Protein AF-A0A660SM68-F1 (afdb_monomer_lite)

Secondary structure (DSSP, 8-state):
----------HHHHHHHHHHHHHTTS-HHHHHHHHHHHHHHHHHS--HHHHHHHHH-HHHHHHHHHHHHHHHTT-----

pLDDT: mean 92.26, std 7.54, range [60.25, 98.25]

Structure (mmCIF, N/CA/C/O backbone):
data_AF-A0A660SM68-F1
#
_entry.id   AF-A0A660SM68-F1
#
loop_
_atom_site.group_PDB
_atom_site.id
_atom_site.type_symbol
_atom_site.label_atom_id
_atom_site.label_alt_id
_atom_site.label_comp_id
_atom_site.label_asym_id
_atom_site.label_entity_id
_atom_site.label_seq_id
_atom_site.pdbx_PDB_ins_code
_atom_site.Cartn_x
_atom_site.Cartn_y
_atom_site.Cartn_z
_atom_site.occupancy
_atom_site.B_iso_or_equiv
_atom_site.auth_seq_id
_atom_site.auth_comp_id
_atom_site.auth_asym_id
_atom_site.auth_atom_id
_atom_site.pdbx_PDB_model_num
ATOM 1 N N . MET A 1 1 ? 7.415 18.818 7.740 1.00 60.41 1 MET A N 1
ATOM 2 C CA . MET A 1 1 ? 6.232 19.320 8.477 1.00 60.41 1 MET A CA 1
ATOM 3 C C . MET A 1 1 ? 5.236 18.185 8.598 1.00 60.41 1 MET A C 1
ATOM 5 O O . MET A 1 1 ? 4.985 17.542 7.588 1.00 60.41 1 MET A O 1
ATOM 9 N N . THR A 1 2 ? 4.677 17.944 9.780 1.00 85.31 2 THR A N 1
ATOM 10 C CA . THR A 1 2 ? 3.575 16.987 9.951 1.00 85.31 2 THR A CA 1
ATOM 11 C C . THR A 1 2 ? 2.264 17.594 9.442 1.00 85.31 2 THR A C 1
ATOM 13 O O . THR A 1 2 ? 2.059 18.809 9.506 1.00 85.31 2 THR A O 1
ATOM 16 N N . LYS A 1 3 ? 1.395 16.757 8.872 1.00 93.00 3 LYS A N 1
ATOM 17 C CA . LYS A 1 3 ? 0.056 17.119 8.390 1.00 93.00 3 LYS A CA 1
ATOM 18 C C . LYS A 1 3 ? -0.943 16.114 8.957 1.00 93.00 3 LYS A C 1
ATOM 20 O O . LYS A 1 3 ? -0.585 14.960 9.168 1.00 93.00 3 LYS A O 1
ATOM 25 N N . TH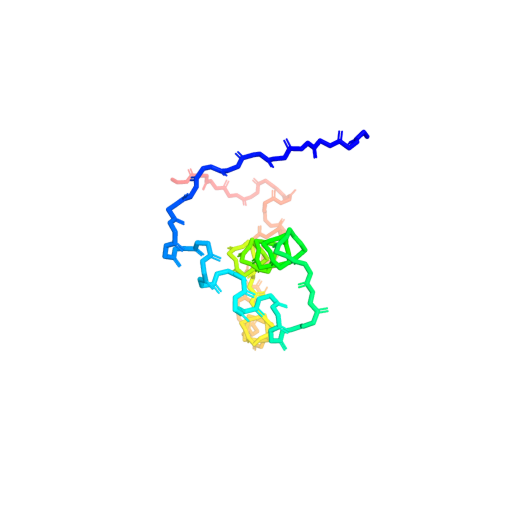R A 1 4 ? -2.174 16.554 9.193 1.00 93.81 4 THR A N 1
ATOM 26 C CA . THR A 1 4 ? -3.236 15.710 9.751 1.00 93.81 4 THR A CA 1
ATOM 27 C C . THR A 1 4 ? -4.273 15.417 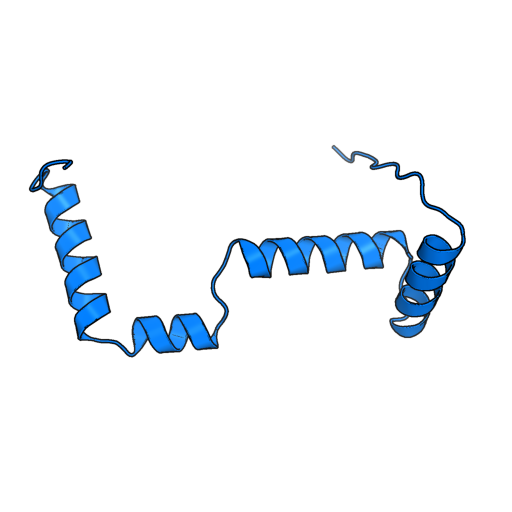8.682 1.00 93.81 4 THR A C 1
ATOM 29 O O . THR A 1 4 ? -4.787 16.340 8.051 1.00 93.81 4 THR A O 1
ATOM 32 N N . VAL A 1 5 ? -4.605 14.140 8.512 1.00 91.94 5 VAL A N 1
ATOM 33 C CA . VAL A 1 5 ? -5.725 13.686 7.683 1.00 91.94 5 VAL A CA 1
ATOM 34 C C . VAL A 1 5 ? -6.930 13.466 8.596 1.00 91.94 5 VAL A C 1
ATOM 36 O O . VAL A 1 5 ? -6.807 12.835 9.642 1.00 91.94 5 VAL A O 1
ATOM 39 N N . SER A 1 6 ? -8.089 14.015 8.229 1.00 94.62 6 SER A N 1
ATOM 40 C CA . SER A 1 6 ? -9.353 13.819 8.950 1.00 94.62 6 SER A CA 1
ATOM 41 C C . SER A 1 6 ? -10.346 13.104 8.046 1.00 94.62 6 SER A C 1
ATOM 43 O O . SER A 1 6 ? -10.574 13.544 6.921 1.00 94.62 6 SER A O 1
ATOM 45 N N . LEU A 1 7 ? -10.944 12.022 8.541 1.00 93.56 7 LEU A N 1
ATOM 46 C CA . LEU A 1 7 ? -11.905 11.209 7.802 1.00 93.56 7 LEU A CA 1
ATOM 47 C C . LEU A 1 7 ? -13.196 11.090 8.613 1.00 93.56 7 LEU A C 1
ATOM 49 O O . LEU A 1 7 ? -13.160 10.779 9.804 1.00 93.56 7 LEU A O 1
ATOM 53 N N . ARG A 1 8 ? -14.339 11.333 7.968 1.00 96.44 8 ARG A N 1
ATOM 54 C CA . ARG A 1 8 ? -15.650 11.014 8.535 1.00 96.44 8 ARG A CA 1
ATOM 55 C C . ARG A 1 8 ? -16.033 9.614 8.073 1.00 96.44 8 ARG A C 1
ATOM 57 O O . ARG A 1 8 ? -16.085 9.371 6.873 1.00 96.44 8 ARG A O 1
ATOM 64 N N . ILE A 1 9 ? -16.307 8.736 9.027 1.00 96.31 9 ILE A N 1
ATOM 65 C CA . ILE A 1 9 ? -16.718 7.351 8.793 1.00 96.31 9 ILE A CA 1
ATOM 66 C C . ILE A 1 9 ? -17.974 7.047 9.602 1.00 96.31 9 ILE A C 1
ATOM 68 O O . ILE A 1 9 ? -18.245 7.717 10.602 1.00 96.31 9 ILE A O 1
ATOM 72 N N . ASP A 1 10 ? -18.741 6.061 9.155 1.00 98.19 10 ASP A N 1
ATOM 73 C CA . ASP A 1 10 ? -19.854 5.522 9.929 1.00 98.19 10 ASP A CA 1
ATOM 74 C C . ASP A 1 10 ? -19.366 4.621 11.081 1.00 98.19 10 ASP A C 1
ATOM 76 O O . ASP A 1 10 ? -18.171 4.344 11.245 1.00 98.19 10 ASP A O 1
ATOM 80 N N . GLY A 1 11 ? -20.312 4.209 11.928 1.00 98.19 11 GLY A N 1
ATOM 81 C CA . GLY A 1 11 ? -20.023 3.382 13.097 1.00 98.19 11 GLY A CA 1
ATOM 82 C C . GLY A 1 11 ? -19.539 1.977 12.741 1.00 98.19 11 GLY A C 1
ATOM 83 O O . GLY A 1 11 ? -18.687 1.439 13.449 1.00 98.19 11 GLY A O 1
ATOM 84 N N . ASP A 1 12 ? -20.030 1.401 11.645 1.00 98.19 12 ASP A N 1
ATOM 85 C CA . ASP A 1 12 ? -19.691 0.038 11.234 1.00 98.19 12 ASP A CA 1
ATOM 86 C C . ASP A 1 12 ? -18.240 -0.029 10.757 1.00 98.19 12 ASP A C 1
ATOM 88 O O . ASP A 1 12 ? -17.458 -0.855 11.236 1.00 98.19 12 ASP A O 1
ATOM 92 N N . LEU A 1 13 ? -17.836 0.918 9.907 1.00 97.56 13 LEU A N 1
ATOM 93 C CA . LEU A 1 13 ? -16.457 1.068 9.464 1.00 97.56 13 LEU A CA 1
ATOM 94 C C . LEU A 1 13 ? -15.528 1.397 10.637 1.00 97.56 13 LEU A C 1
ATOM 96 O O . LEU A 1 13 ? -14.448 0.813 10.743 1.00 97.56 13 LEU A O 1
ATOM 100 N N . TYR A 1 14 ? -15.940 2.279 11.554 1.00 97.62 14 TYR A N 1
ATOM 101 C CA . TYR A 1 14 ? -15.156 2.559 12.761 1.00 97.62 14 TYR A CA 1
ATOM 102 C C . TYR A 1 14 ? -14.912 1.289 13.588 1.00 97.62 14 TYR A C 1
ATOM 104 O O . TYR A 1 14 ? -13.779 1.029 14.000 1.00 97.62 14 TYR A O 1
ATOM 112 N N . ASN A 1 15 ? -15.950 0.481 13.811 1.00 98.25 15 ASN A N 1
ATOM 113 C CA . ASN A 1 15 ? -15.853 -0.751 14.591 1.00 98.25 15 ASN A CA 1
ATOM 114 C C . ASN A 1 15 ? -14.989 -1.811 13.900 1.00 98.25 15 ASN A C 1
ATOM 116 O O . ASN A 1 15 ? -14.202 -2.480 14.576 1.00 98.25 15 ASN A O 1
ATOM 120 N N . ALA A 1 16 ? -15.077 -1.929 12.574 1.00 97.69 16 ALA A N 1
ATOM 121 C CA . ALA A 1 16 ? -14.202 -2.803 11.801 1.00 97.69 16 ALA A CA 1
ATOM 122 C C . ALA A 1 16 ? -12.731 -2.384 11.965 1.00 97.69 16 ALA A C 1
ATOM 124 O O . ALA A 1 16 ? -11.907 -3.177 12.424 1.00 97.69 16 ALA A O 1
ATOM 125 N N . LEU A 1 17 ? -12.411 -1.111 11.698 1.00 97.19 17 LEU A N 1
ATOM 126 C CA . LEU A 1 17 ? -11.051 -0.576 11.835 1.00 97.19 17 LEU A CA 1
ATOM 127 C C . LEU A 1 17 ? -10.508 -0.744 13.258 1.00 97.19 17 LEU A C 1
ATOM 129 O O . LEU A 1 17 ? -9.357 -1.133 13.441 1.00 97.19 17 LEU A O 1
ATOM 133 N N . LYS A 1 18 ? -11.341 -0.488 14.272 1.00 97.62 18 LYS A N 1
ATOM 134 C CA . LYS A 1 18 ? -10.976 -0.666 15.679 1.00 97.62 18 LYS A CA 1
ATOM 135 C C . LYS A 1 18 ? -10.639 -2.121 15.999 1.00 97.62 18 LYS A C 1
ATOM 137 O O . LYS A 1 18 ? -9.610 -2.366 16.623 1.00 97.62 18 LYS A O 1
ATOM 142 N N . THR A 1 19 ? -11.473 -3.065 15.565 1.00 98.12 19 THR A N 1
ATOM 143 C CA . THR A 1 19 ? -11.282 -4.502 15.822 1.00 98.12 19 THR A CA 1
ATOM 144 C C . THR A 1 19 ? -9.972 -5.005 15.217 1.00 98.12 19 THR A C 1
ATOM 146 O O . THR A 1 19 ? -9.178 -5.639 15.910 1.00 98.12 19 THR A O 1
ATOM 149 N N . HIS A 1 20 ? -9.697 -4.668 13.954 1.00 97.19 20 HIS A N 1
ATOM 150 C CA . HIS A 1 20 ? -8.461 -5.076 13.279 1.00 97.19 20 HIS A CA 1
ATOM 151 C C . HIS A 1 20 ? -7.216 -4.405 13.872 1.00 97.19 20 HIS A C 1
ATOM 153 O O . HIS A 1 20 ? -6.223 -5.079 14.142 1.00 97.19 20 HIS A O 1
ATOM 159 N N . ALA A 1 21 ? -7.284 -3.105 14.173 1.00 97.56 21 ALA A N 1
ATOM 160 C CA . ALA A 1 21 ? -6.185 -2.401 14.830 1.00 97.56 21 ALA A CA 1
ATOM 161 C C . ALA A 1 21 ? -5.851 -3.009 16.207 1.00 97.56 21 ALA A C 1
ATOM 163 O O . ALA A 1 21 ? -4.678 -3.181 16.538 1.00 97.56 21 ALA A O 1
ATOM 164 N N . GLN A 1 22 ? -6.869 -3.396 16.986 1.00 97.81 22 GLN A N 1
ATOM 165 C CA . GLN A 1 22 ? -6.687 -4.076 18.272 1.00 97.81 22 GLN A CA 1
ATOM 166 C C . GLN A 1 22 ? -6.072 -5.471 18.118 1.00 97.81 22 GLN A C 1
ATOM 168 O O . GLN A 1 22 ? -5.175 -5.814 18.887 1.00 97.81 22 GLN A O 1
ATOM 173 N N . ALA A 1 23 ? -6.507 -6.252 17.125 1.00 97.44 23 ALA A N 1
ATOM 174 C CA . ALA A 1 23 ? -5.944 -7.573 16.843 1.00 97.44 23 ALA A CA 1
ATOM 175 C C . ALA A 1 23 ? -4.444 -7.511 16.498 1.00 97.44 23 ALA A C 1
ATOM 177 O O . ALA A 1 23 ? -3.688 -8.409 16.857 1.00 97.44 23 ALA A O 1
ATOM 178 N N . GLU A 1 24 ? -4.001 -6.422 15.865 1.00 96.31 24 GLU A N 1
ATOM 179 C CA . GLU A 1 24 ? -2.596 -6.171 15.525 1.00 96.31 24 GLU A CA 1
ATOM 180 C C . GLU A 1 24 ? -1.836 -5.339 16.577 1.00 96.31 24 GLU A C 1
ATOM 182 O O . GLU A 1 24 ? -0.721 -4.882 16.313 1.00 96.31 24 GLU A O 1
ATOM 187 N N . ASN A 1 25 ? -2.429 -5.127 17.760 1.00 96.75 25 ASN A N 1
ATOM 188 C CA . ASN A 1 25 ? -1.871 -4.348 18.869 1.00 96.75 25 ASN A CA 1
ATOM 189 C C . ASN A 1 25 ? -1.351 -2.955 18.450 1.00 96.75 25 ASN A C 1
ATOM 191 O O . ASN A 1 25 ? -0.259 -2.532 18.837 1.00 96.75 25 ASN A O 1
ATOM 195 N N . ARG A 1 26 ? -2.131 -2.236 17.633 1.00 95.75 26 ARG A N 1
ATOM 196 C CA . ARG A 1 26 ? -1.798 -0.893 17.134 1.00 95.75 26 ARG A CA 1
ATOM 197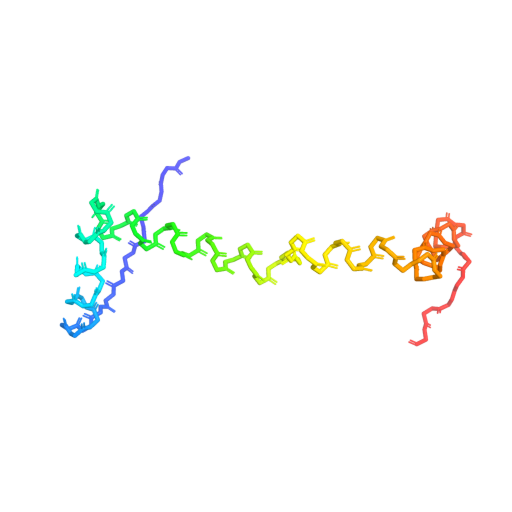 C C . ARG A 1 26 ? -2.972 0.077 17.217 1.00 95.75 26 ARG A C 1
ATOM 199 O O . ARG A 1 26 ? -4.125 -0.308 17.397 1.00 95.75 26 ARG A O 1
ATOM 206 N N . SER A 1 27 ? -2.680 1.372 17.094 1.00 97.50 27 SER A N 1
ATOM 207 C CA . SER A 1 27 ? -3.721 2.402 17.023 1.00 97.50 27 SER A CA 1
ATOM 208 C C . SER A 1 27 ? -4.446 2.364 15.673 1.00 97.50 27 SER A C 1
ATOM 210 O O . SER A 1 27 ? -3.876 1.941 14.668 1.00 97.50 27 SER A O 1
ATOM 212 N N . ILE A 1 28 ? -5.686 2.866 15.629 1.00 96.31 28 ILE A N 1
ATOM 213 C CA . ILE A 1 28 ? -6.461 2.975 14.379 1.00 96.31 28 ILE A CA 1
ATOM 214 C C . ILE A 1 28 ? -5.698 3.807 13.339 1.00 96.31 28 ILE A C 1
ATOM 216 O O . ILE A 1 28 ? -5.615 3.409 12.182 1.00 96.31 28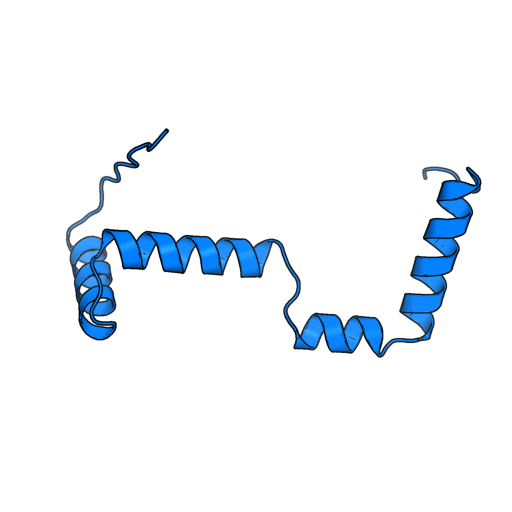 ILE A O 1
ATOM 220 N N . SER A 1 29 ? -5.086 4.924 13.747 1.00 95.75 29 SER A N 1
ATOM 221 C CA . SER A 1 29 ? -4.313 5.777 12.838 1.00 95.75 29 SER A CA 1
ATOM 222 C C . SER A 1 29 ? -3.132 5.033 12.220 1.00 95.75 29 SER A C 1
ATOM 224 O O . SER A 1 29 ? -2.946 5.094 11.010 1.00 95.75 29 SER A O 1
ATOM 226 N N . ASN A 1 30 ? -2.372 4.288 13.031 1.00 96.19 30 ASN A N 1
ATOM 227 C CA . ASN A 1 30 ? -1.232 3.521 12.533 1.00 96.19 30 ASN A CA 1
ATOM 228 C C . ASN A 1 30 ? -1.672 2.338 11.657 1.00 96.19 30 ASN A C 1
ATOM 230 O O . ASN A 1 30 ? -1.016 2.039 10.662 1.00 96.19 30 ASN A O 1
ATOM 234 N N . PHE A 1 31 ? -2.794 1.690 11.985 1.00 96.69 31 PHE A N 1
ATOM 235 C CA . PHE A 1 31 ? -3.380 0.647 11.144 1.00 96.69 31 PHE A CA 1
ATOM 236 C C . PHE A 1 31 ? -3.748 1.186 9.757 1.00 96.69 31 PHE A C 1
ATOM 238 O O . PHE A 1 31 ? -3.318 0.616 8.758 1.00 96.69 31 PHE A O 1
ATOM 245 N N . ILE A 1 32 ? -4.470 2.312 9.694 1.00 95.94 32 ILE A N 1
ATOM 246 C CA . ILE A 1 32 ? -4.863 2.950 8.429 1.00 95.94 32 ILE A CA 1
ATOM 247 C C . ILE A 1 32 ? -3.631 3.368 7.626 1.00 95.94 32 ILE A C 1
ATOM 249 O O . ILE A 1 32 ? -3.563 3.086 6.433 1.00 95.94 32 ILE A O 1
ATOM 253 N N . GLU A 1 33 ? -2.656 4.016 8.264 1.00 95.19 33 GLU A N 1
ATOM 254 C CA . GLU A 1 33 ? -1.409 4.434 7.617 1.00 95.19 33 GLU A CA 1
ATOM 255 C C . GLU A 1 33 ? -0.680 3.237 6.998 1.00 95.19 33 GLU A C 1
ATOM 257 O O . GLU A 1 33 ? -0.380 3.239 5.806 1.00 95.19 33 GLU A O 1
ATOM 262 N N . THR A 1 34 ? -0.475 2.180 7.784 1.00 95.31 34 THR A N 1
ATOM 263 C CA . THR A 1 34 ? 0.242 0.979 7.341 1.00 95.31 34 THR A CA 1
ATOM 264 C C . THR A 1 34 ? -0.492 0.280 6.199 1.00 95.31 34 THR A C 1
ATOM 266 O O . THR A 1 34 ? 0.122 -0.060 5.190 1.00 95.31 34 THR A O 1
ATOM 269 N N . ALA A 1 35 ? -1.808 0.095 6.329 1.00 94.94 35 ALA A N 1
ATOM 270 C CA . ALA A 1 35 ? -2.625 -0.536 5.297 1.00 94.94 35 ALA A CA 1
ATOM 271 C C . ALA A 1 35 ? -2.634 0.282 3.997 1.00 94.94 35 ALA A C 1
ATOM 273 O O . ALA A 1 35 ? -2.508 -0.283 2.915 1.00 94.94 35 ALA A O 1
ATOM 274 N N . THR A 1 36 ? -2.716 1.611 4.099 1.00 95.12 36 THR A N 1
ATOM 275 C CA . THR A 1 36 ? -2.692 2.510 2.936 1.00 95.12 36 THR A CA 1
ATOM 276 C C . THR A 1 36 ? -1.342 2.456 2.228 1.00 95.12 36 THR A C 1
ATOM 278 O O . THR A 1 36 ? -1.302 2.339 1.008 1.00 95.12 36 THR A O 1
ATOM 281 N N . MET A 1 37 ? -0.234 2.485 2.973 1.00 94.88 37 MET A N 1
ATOM 282 C CA . MET A 1 37 ? 1.109 2.361 2.396 1.00 94.88 37 MET A CA 1
ATOM 283 C C . MET A 1 37 ? 1.313 1.010 1.711 1.00 94.88 37 MET A C 1
ATOM 285 O O . MET A 1 37 ? 1.879 0.961 0.623 1.00 94.88 37 MET A O 1
ATOM 289 N N . LYS A 1 38 ? 0.818 -0.075 2.319 1.00 92.56 38 LYS A N 1
ATOM 290 C CA . LYS A 1 38 ? 0.864 -1.417 1.730 1.00 92.56 38 LYS A CA 1
ATOM 291 C C . LYS A 1 38 ? 0.063 -1.486 0.430 1.00 92.56 38 LYS A C 1
ATOM 293 O O . LYS A 1 38 ? 0.590 -1.956 -0.567 1.00 92.56 38 LYS A O 1
ATOM 298 N N . TYR A 1 39 ? -1.154 -0.944 0.422 1.00 93.62 39 TYR A N 1
ATOM 299 C CA . TYR A 1 39 ? -1.984 -0.876 -0.781 1.00 93.62 39 TYR A CA 1
ATOM 300 C C . TYR A 1 39 ? -1.324 -0.057 -1.899 1.00 93.62 39 TYR A C 1
ATOM 302 O O . TYR A 1 39 ? -1.303 -0.493 -3.042 1.00 93.62 39 TYR A O 1
ATOM 310 N N . ILE A 1 40 ? -0.751 1.112 -1.583 1.00 92.19 40 ILE A N 1
ATOM 311 C CA . ILE A 1 40 ? -0.025 1.920 -2.576 1.00 92.19 40 ILE A CA 1
ATOM 312 C C . ILE A 1 40 ? 1.155 1.127 -3.140 1.00 92.19 40 ILE A C 1
ATOM 314 O O . ILE A 1 40 ? 1.332 1.099 -4.352 1.00 92.19 40 ILE A O 1
ATOM 318 N N . ALA A 1 41 ? 1.924 0.450 -2.285 1.00 87.56 41 ALA A N 1
ATOM 319 C CA . ALA A 1 41 ? 3.051 -0.356 -2.735 1.00 87.56 41 ALA A CA 1
ATOM 320 C C . ALA A 1 41 ? 2.612 -1.507 -3.659 1.00 87.56 41 ALA A C 1
ATOM 322 O O . ALA A 1 41 ? 3.236 -1.715 -4.690 1.00 87.56 41 ALA A O 1
ATOM 323 N N . GLU A 1 42 ? 1.523 -2.202 -3.326 1.00 87.44 42 GLU A N 1
ATOM 324 C CA . GLU A 1 42 ? 0.953 -3.283 -4.147 1.00 87.44 42 GLU A CA 1
ATOM 325 C C . GLU A 1 42 ? 0.391 -2.792 -5.489 1.00 87.44 42 GLU A C 1
ATOM 327 O O . GLU A 1 42 ? 0.367 -3.541 -6.458 1.00 87.44 42 GLU A O 1
ATOM 332 N N . VAL A 1 43 ? -0.085 -1.546 -5.565 1.00 88.62 43 VAL A N 1
ATOM 333 C CA . VAL A 1 43 ? -0.615 -0.972 -6.813 1.00 88.62 43 VAL A CA 1
ATOM 334 C C . VAL A 1 43 ? 0.492 -0.370 -7.682 1.00 88.62 43 VAL A C 1
ATOM 336 O O . VAL A 1 43 ? 0.405 -0.424 -8.908 1.00 88.62 43 VAL A O 1
ATOM 339 N N . GLU A 1 44 ? 1.509 0.247 -7.077 1.00 87.44 44 GLU A N 1
ATOM 340 C CA . GLU A 1 44 ? 2.589 0.924 -7.807 1.00 87.44 44 GLU A CA 1
ATOM 341 C C . GLU A 1 44 ? 3.714 -0.017 -8.243 1.00 87.44 44 GLU A C 1
ATOM 343 O O . GLU A 1 44 ? 4.376 0.253 -9.249 1.00 87.44 44 GLU A O 1
ATOM 348 N N . TYR A 1 45 ? 3.946 -1.100 -7.503 1.00 85.75 45 TYR A N 1
ATOM 349 C CA . TYR A 1 45 ? 5.049 -2.020 -7.747 1.00 85.75 45 TYR A CA 1
ATOM 350 C C . TYR A 1 45 ? 4.530 -3.431 -7.988 1.00 85.75 45 TYR A C 1
ATOM 352 O O . TYR A 1 45 ? 3.562 -3.870 -7.377 1.00 85.75 45 TYR A O 1
ATOM 360 N N . VAL A 1 46 ? 5.221 -4.141 -8.876 1.00 83.88 46 VAL A N 1
ATOM 361 C CA . VAL A 1 46 ? 5.056 -5.588 -9.022 1.00 83.88 46 VAL A CA 1
ATOM 362 C C . VAL A 1 46 ? 5.578 -6.284 -7.771 1.00 83.88 46 VAL A C 1
ATOM 364 O O . VAL A 1 46 ? 6.551 -5.819 -7.164 1.00 83.88 46 VAL A O 1
ATOM 367 N N . ASP A 1 47 ? 4.949 -7.389 -7.393 1.00 85.50 47 ASP A N 1
ATOM 368 C CA . ASP A 1 47 ? 5.425 -8.181 -6.264 1.00 85.50 47 ASP A CA 1
ATOM 369 C C . ASP A 1 47 ? 6.712 -8.965 -6.603 1.00 85.50 47 ASP A C 1
ATOM 371 O O . ASP A 1 47 ? 7.197 -8.976 -7.741 1.00 85.50 47 ASP A O 1
ATOM 375 N N . ASP A 1 48 ? 7.306 -9.611 -5.596 1.00 85.50 48 ASP A N 1
ATOM 376 C CA . ASP A 1 48 ? 8.566 -10.342 -5.759 1.00 85.50 48 ASP A CA 1
ATOM 377 C C . ASP A 1 48 ? 8.447 -11.526 -6.738 1.00 85.50 48 ASP A C 1
ATOM 379 O O . ASP A 1 48 ? 9.389 -11.794 -7.486 1.00 85.50 48 ASP A O 1
ATOM 383 N N . PHE A 1 49 ? 7.301 -12.213 -6.781 1.00 89.56 49 PHE A N 1
ATOM 384 C CA . PHE A 1 49 ? 7.073 -13.353 -7.678 1.00 89.56 49 PHE A CA 1
ATOM 385 C C . PHE A 1 49 ? 6.85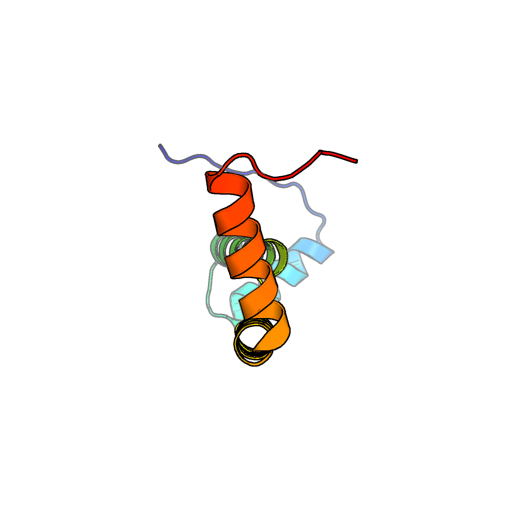7 -12.896 -9.120 1.00 89.56 49 PHE A C 1
ATOM 387 O O . PHE A 1 49 ? 7.348 -13.520 -10.069 1.00 89.56 49 PHE A O 1
ATOM 394 N N . GLU A 1 50 ? 6.143 -11.789 -9.301 1.00 86.88 50 GLU A N 1
ATOM 395 C CA . GLU A 1 50 ? 5.992 -11.124 -10.586 1.00 86.88 50 GLU A CA 1
ATOM 396 C C . GLU A 1 50 ? 7.348 -10.628 -11.098 1.00 86.88 50 GLU A C 1
ATOM 398 O O . GLU A 1 50 ? 7.699 -10.876 -12.254 1.00 86.88 50 GLU A O 1
ATOM 403 N N . MET A 1 51 ? 8.157 -9.997 -10.242 1.00 91.62 51 MET A N 1
ATOM 404 C CA . MET A 1 51 ? 9.504 -9.554 -10.600 1.00 91.62 51 MET A CA 1
ATOM 405 C C . MET A 1 51 ? 10.419 -10.734 -10.950 1.00 91.62 51 MET A C 1
ATOM 407 O O . MET A 1 51 ? 11.141 -10.674 -11.949 1.00 91.62 51 MET A O 1
ATOM 411 N N . GLU A 1 52 ? 10.377 -11.823 -10.180 1.00 93.00 52 GLU A N 1
ATOM 412 C CA . GLU A 1 52 ? 11.123 -13.049 -10.480 1.00 93.00 52 GLU A CA 1
ATOM 413 C C . GLU A 1 52 ? 10.713 -13.624 -11.842 1.00 93.00 52 GLU A C 1
ATOM 415 O O . GLU A 1 52 ? 11.574 -13.974 -12.652 1.00 93.00 52 GLU A O 1
ATOM 420 N N . SER A 1 53 ? 9.414 -13.624 -12.146 1.00 92.44 53 SER A N 1
ATOM 421 C CA . SER A 1 53 ? 8.887 -14.059 -13.443 1.00 92.44 53 SER A CA 1
ATOM 422 C C . SER A 1 53 ? 9.372 -13.167 -14.592 1.00 92.44 53 SER A C 1
ATOM 424 O O . SER A 1 53 ? 9.797 -13.674 -15.632 1.00 92.44 53 SER A O 1
ATOM 426 N N . ILE A 1 54 ? 9.378 -11.841 -14.404 1.00 92.81 54 ILE A N 1
ATOM 427 C CA . ILE A 1 54 ? 9.894 -10.879 -15.392 1.00 92.81 54 ILE A CA 1
ATOM 428 C C . ILE A 1 54 ? 11.388 -11.108 -15.644 1.00 92.81 54 ILE A C 1
ATOM 430 O O . ILE A 1 54 ? 11.822 -11.110 -16.796 1.00 92.81 54 ILE A O 1
ATOM 434 N N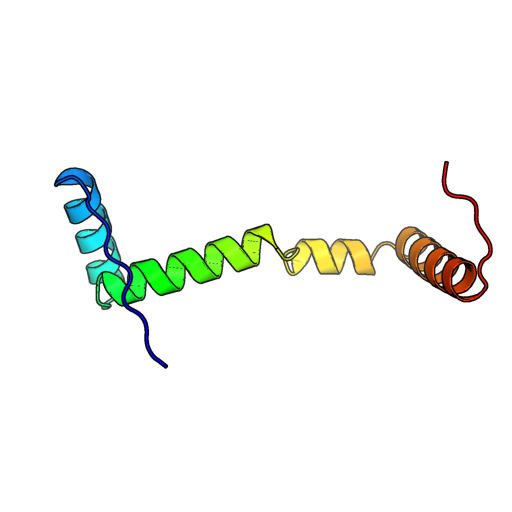 . ILE A 1 55 ? 12.184 -11.293 -14.587 1.00 93.25 55 ILE A N 1
ATOM 435 C CA . ILE A 1 55 ? 13.635 -11.509 -14.690 1.00 93.25 55 ILE A CA 1
ATOM 436 C C . ILE A 1 55 ? 13.948 -12.883 -15.303 1.00 93.25 55 ILE A C 1
ATOM 438 O O . ILE A 1 55 ? 14.914 -13.005 -16.064 1.00 93.25 55 ILE A O 1
ATOM 442 N N . GLY A 1 56 ? 13.137 -13.898 -14.995 1.00 95.31 56 GLY A N 1
ATOM 443 C CA . GLY A 1 56 ? 13.251 -15.255 -15.527 1.00 95.31 56 GLY A CA 1
ATOM 444 C C . GLY A 1 56 ? 12.956 -15.358 -17.026 1.00 95.31 56 GLY A C 1
ATOM 445 O O . GLY A 1 56 ? 13.529 -16.214 -17.705 1.00 95.31 56 GLY A O 1
ATOM 446 N N . ASP A 1 57 ? 12.135 -14.461 -17.581 1.00 96.69 57 ASP A N 1
ATOM 447 C CA . ASP A 1 57 ? 11.899 -14.376 -19.025 1.00 96.69 57 ASP A CA 1
ATOM 448 C C . ASP A 1 57 ? 13.076 -13.686 -19.739 1.00 96.69 57 ASP A C 1
ATOM 450 O O . ASP A 1 57 ? 13.118 -12.474 -19.985 1.00 96.69 57 ASP A O 1
ATOM 454 N N . THR A 1 58 ? 14.068 -14.498 -20.107 1.00 96.00 58 THR A N 1
ATOM 455 C CA . THR A 1 58 ? 15.285 -14.026 -20.783 1.00 96.00 58 THR A CA 1
ATOM 456 C C . THR A 1 58 ? 15.015 -13.309 -22.112 1.00 96.00 58 THR A C 1
ATOM 458 O O . THR A 1 58 ? 15.744 -12.369 -22.457 1.00 96.00 58 THR A O 1
ATOM 461 N N . ASP A 1 59 ? 13.964 -13.692 -22.841 1.00 97.06 59 ASP A N 1
ATOM 462 C CA . ASP A 1 59 ? 13.599 -13.080 -24.118 1.00 97.06 59 ASP A CA 1
ATOM 463 C C . ASP A 1 59 ? 12.957 -11.706 -23.908 1.00 97.06 59 ASP A C 1
ATOM 465 O O . ASP A 1 59 ? 13.308 -10.743 -24.602 1.00 97.06 59 ASP A O 1
ATOM 469 N N . LEU A 1 60 ? 12.061 -11.579 -22.926 1.00 95.06 60 LEU A N 1
ATOM 470 C CA . LEU A 1 60 ? 11.491 -10.300 -22.510 1.00 95.06 60 LEU A CA 1
ATOM 471 C C . LEU A 1 60 ? 12.582 -9.334 -22.047 1.00 95.06 60 LEU A C 1
ATOM 473 O O . LEU A 1 60 ? 12.675 -8.220 -22.571 1.00 95.06 60 LEU A O 1
ATOM 477 N N . VAL A 1 61 ? 13.456 -9.764 -21.134 1.00 96.38 61 VAL A N 1
ATOM 478 C CA . VAL A 1 61 ? 14.553 -8.933 -20.613 1.00 96.38 61 VAL A CA 1
ATOM 479 C C . VAL A 1 61 ? 15.472 -8.467 -21.742 1.00 96.38 61 VAL A C 1
ATOM 481 O O . VAL A 1 61 ? 15.887 -7.302 -21.779 1.00 96.38 61 VAL A O 1
ATOM 484 N N . LYS A 1 62 ? 15.771 -9.344 -22.708 1.00 96.81 62 LYS A N 1
ATOM 485 C CA . LYS A 1 62 ? 16.560 -8.989 -23.893 1.00 96.81 62 LYS A CA 1
ATOM 486 C C . LYS A 1 62 ? 15.873 -7.903 -24.723 1.00 96.81 62 LYS A C 1
ATOM 488 O O . LYS A 1 62 ? 16.541 -6.937 -25.101 1.00 96.81 62 LYS A O 1
ATOM 493 N N . ARG A 1 63 ? 14.563 -8.018 -24.976 1.00 96.00 63 ARG A N 1
ATOM 494 C CA . ARG A 1 63 ? 13.785 -7.006 -25.715 1.00 96.00 63 ARG A CA 1
ATOM 495 C C . ARG A 1 63 ? 13.717 -5.673 -24.971 1.00 96.00 63 ARG A C 1
ATOM 497 O O . ARG A 1 63 ? 13.958 -4.643 -25.593 1.00 96.00 63 ARG A O 1
ATOM 504 N N . ILE A 1 64 ? 13.481 -5.679 -23.657 1.00 94.38 64 ILE A N 1
ATOM 505 C CA . ILE A 1 64 ? 13.452 -4.462 -22.825 1.00 94.38 64 ILE A CA 1
ATOM 506 C C . ILE A 1 64 ? 14.801 -3.734 -22.889 1.00 94.38 64 ILE A C 1
ATOM 508 O O . ILE A 1 64 ? 14.859 -2.535 -23.168 1.00 94.38 64 ILE A O 1
ATOM 512 N N . ARG A 1 65 ? 15.913 -4.460 -22.700 1.00 94.94 65 ARG A N 1
ATOM 513 C CA . ARG A 1 65 ? 17.267 -3.885 -22.783 1.00 94.94 65 ARG A CA 1
ATOM 514 C C . ARG A 1 65 ? 17.576 -3.336 -24.171 1.00 94.94 65 ARG A C 1
ATOM 516 O O . ARG A 1 65 ? 18.212 -2.289 -24.284 1.00 94.94 65 ARG A O 1
ATOM 523 N N . GLN A 1 66 ? 17.150 -4.036 -25.220 1.00 95.06 66 GLN A N 1
ATOM 524 C CA . GLN A 1 66 ? 17.325 -3.572 -26.590 1.00 95.06 66 GLN A CA 1
ATOM 525 C C . GLN A 1 66 ? 16.526 -2.286 -26.840 1.00 95.06 66 GLN A C 1
ATOM 527 O O . GLN A 1 66 ? 17.112 -1.301 -27.278 1.00 95.06 66 GLN A O 1
ATOM 532 N N . GLY A 1 67 ? 15.248 -2.251 -26.451 1.00 93.06 67 GLY A N 1
ATOM 533 C CA . GLY A 1 67 ? 14.403 -1.060 -26.552 1.00 93.06 67 GLY A CA 1
ATOM 534 C C . GLY A 1 67 ? 14.978 0.143 -25.801 1.00 93.06 67 GLY A C 1
ATOM 535 O O . GLY A 1 67 ? 15.020 1.240 -26.346 1.00 93.06 67 GLY A O 1
ATOM 536 N N . SER A 1 68 ? 15.524 -0.064 -24.598 1.00 93.50 68 SER A N 1
ATOM 537 C CA . SER A 1 68 ? 16.213 0.988 -23.836 1.00 93.50 68 SER A CA 1
ATOM 538 C C . SER A 1 68 ? 17.435 1.549 -24.581 1.00 93.50 68 SER A C 1
ATOM 540 O O . SER A 1 68 ? 17.605 2.766 -24.674 1.00 93.50 68 SER A O 1
ATOM 542 N N . ARG A 1 69 ? 18.268 0.681 -25.176 1.00 95.25 69 ARG A N 1
ATOM 543 C CA . ARG A 1 69 ? 19.427 1.105 -25.986 1.00 95.25 69 ARG A CA 1
ATOM 544 C C . ARG A 1 69 ? 19.014 1.840 -27.254 1.00 95.25 69 ARG A C 1
ATOM 546 O O . ARG A 1 69 ? 19.713 2.765 -27.665 1.00 95.25 69 ARG A O 1
ATOM 553 N N . ASP A 1 70 ? 17.934 1.406 -27.887 1.00 94.06 70 ASP A N 1
ATOM 554 C CA . ASP A 1 70 ? 17.425 2.031 -29.101 1.00 94.06 70 ASP A CA 1
ATOM 555 C C . ASP A 1 70 ? 16.831 3.409 -28.787 1.00 94.06 70 ASP A C 1
ATOM 557 O O . ASP A 1 70 ? 17.217 4.383 -29.432 1.00 94.06 70 ASP A O 1
ATOM 561 N N . ALA A 1 71 ? 16.048 3.538 -27.711 1.00 91.12 71 ALA A N 1
ATOM 562 C CA . ALA A 1 71 ? 15.556 4.821 -27.207 1.00 91.12 71 ALA A CA 1
ATOM 563 C C . ALA A 1 71 ? 16.700 5.794 -26.871 1.00 91.12 71 ALA A C 1
ATOM 565 O O . ALA A 1 71 ? 16.672 6.945 -27.299 1.00 91.12 71 ALA A O 1
ATOM 566 N N . ALA A 1 72 ? 17.755 5.324 -26.193 1.00 92.31 72 ALA A N 1
ATOM 567 C CA . ALA A 1 72 ? 18.941 6.134 -25.893 1.00 92.31 72 ALA A CA 1
ATOM 568 C C . ALA A 1 72 ? 19.694 6.609 -27.151 1.00 92.31 72 ALA A C 1
ATOM 570 O O . ALA A 1 72 ? 20.386 7.623 -27.121 1.00 92.31 72 ALA A O 1
ATOM 571 N N . LYS A 1 73 ? 19.565 5.882 -28.267 1.00 95.31 73 LYS A N 1
ATOM 572 C CA . LYS A 1 73 ? 20.125 6.247 -29.578 1.00 95.31 73 LYS A CA 1
ATOM 573 C C . LYS A 1 73 ? 19.132 7.021 -30.452 1.00 95.31 73 LYS A C 1
ATOM 575 O O . LYS A 1 73 ? 19.410 7.205 -31.637 1.00 95.31 73 LYS A O 1
ATOM 580 N N . SER A 1 74 ? 17.976 7.412 -29.909 1.00 88.44 74 SER A N 1
ATOM 581 C CA . SER A 1 74 ? 16.856 8.007 -30.650 1.00 88.44 74 SER A CA 1
ATOM 582 C C . SER A 1 74 ? 16.418 7.163 -31.855 1.00 88.44 74 SER A C 1
ATOM 584 O O . SER A 1 74 ? 15.986 7.684 -32.882 1.00 88.44 74 SER A O 1
ATOM 586 N N . ARG A 1 75 ? 16.568 5.838 -31.751 1.00 85.38 75 ARG A N 1
ATOM 587 C CA . ARG A 1 75 ? 16.150 4.864 -32.759 1.00 85.38 75 ARG A CA 1
ATOM 588 C C . ARG A 1 75 ? 14.768 4.355 -32.382 1.00 85.38 75 ARG A C 1
ATOM 590 O O . ARG A 1 75 ? 14.609 3.610 -31.424 1.00 85.38 75 ARG A O 1
ATOM 597 N N . GLY A 1 76 ? 13.771 4.777 -33.144 1.00 79.44 76 GLY A N 1
ATOM 598 C CA . GLY A 1 76 ? 12.373 4.432 -32.924 1.00 79.44 76 GLY A CA 1
ATOM 599 C C . GLY A 1 76 ? 11.471 5.543 -33.438 1.00 79.44 76 GLY A C 1
ATOM 600 O O . GLY A 1 76 ? 11.909 6.675 -33.636 1.00 79.44 76 GLY A O 1
ATOM 601 N N . ARG A 1 77 ? 10.206 5.219 -33.680 1.00 76.12 77 ARG A N 1
ATOM 602 C CA . ARG A 1 77 ? 9.170 6.187 -34.034 1.00 76.12 77 ARG A CA 1
ATOM 603 C C . ARG A 1 77 ? 7.987 5.934 -33.112 1.00 76.12 77 ARG A C 1
ATOM 605 O O . ARG A 1 77 ? 7.600 4.782 -32.947 1.00 76.12 77 ARG A O 1
ATOM 612 N N . PHE A 1 78 ? 7.453 6.993 -32.509 1.00 64.69 78 PHE A N 1
ATOM 613 C CA . PHE A 1 78 ? 6.179 6.910 -31.800 1.00 64.69 78 PHE A CA 1
ATOM 614 C C . PHE A 1 78 ? 5.099 6.624 -32.851 1.00 64.69 78 PHE A C 1
ATOM 616 O O . PHE A 1 78 ? 5.006 7.365 -33.837 1.00 64.69 78 PHE A O 1
ATOM 623 N N . VAL A 1 79 ? 4.393 5.506 -32.700 1.00 60.25 79 VAL A N 1
ATOM 624 C CA . VAL A 1 79 ? 3.275 5.105 -33.568 1.00 60.25 79 VAL A CA 1
ATOM 625 C C . VAL A 1 79 ? 1.974 5.465 -32.883 1.00 60.25 79 VAL A C 1
ATOM 627 O O . VAL A 1 79 ? 1.888 5.205 -31.663 1.00 60.25 79 VAL A O 1
#

Foldseek 3Di:
DDDDDDDDDDPVVVVVLVVVCVVVVHDSVVSCVVVVVVVCCVVVDDDPVRVVVCVVPPVNVVVVVVVVVCVVVVNDDDD

Radius of gyration: 21.56 Å; chains: 1; bounding box: 40×35×53 Å

Sequence (79 aa):
MTKTVSLRIDGDLYNALKTHAQAENRSISNFIETATMKYIAEVEYVDDFEMESIIGDTDLVKRIRQGSRDAAKSRGRFV